Protein AF-A0A1V6HC07-F1 (afdb_monomer)

Solvent-accessible surface area (backbone atoms only — not comparable to full-atom values): 8601 Å² total; per-residue (Å²): 100,85,40,81,77,46,74,46,84,78,49,75,56,96,89,22,42,32,26,38,33,39,33,41,29,53,42,74,89,74,73,56,70,81,39,57,92,62,33,28,63,37,65,73,16,36,36,35,20,72,71,80,69,46,41,31,36,28,35,93,84,62,45,78,38,76,53,79,82,72,92,74,77,50,70,71,52,50,46,61,71,43,63,83,66,46,72,68,58,53,51,48,52,54,51,52,50,52,51,53,51,50,65,66,46,61,71,69,69,94,53,72,45,70,30,75,56,95,88,39,52,38,51,44,52,91,55,74,86,83,73,89,73,62,92,85,51,60,84,68,76,131

Sequence (142 aa):
MIKILSSVSEGIKGGKHHIRAEIAIDSAAELTVEGFQNYHFTMGSIARDVSTGDFYGLGSDGTWKKQNSGFTPTDAQLDAMNSGIDSTKVEQIATNQSNIDGQQNATSSGGNGYALINGIRLYVASSAPTGDIPDGSVGVGW

Mean predicted aligned error: 15.11 Å

Radius of gyration: 36.34 Å; Cα contacts (8 Å, |Δi|>4): 202; chains: 1; bounding box: 72×39×84 Å

pLDDT: mean 81.82, std 14.23, range [50.28, 96.81]

Secondary structure (DSSP, 8-state):
--EEEEEEEEEEETTEEEEEEEEEESSGGG--SS-BTTEEEPTT-EEEETTT--EEEE-TTS-EEEE--S----HHHHHHHHTT--HHHHHHHHHHHHHHHHHHHTTTSSSSEEEEETTEEEEE-SS---S-PPTTPEE---

Structure (mmCIF, N/CA/C/O backbone):
data_AF-A0A1V6HC07-F1
#
_entry.id   AF-A0A1V6HC07-F1
#
loop_
_atom_site.group_PDB
_atom_site.id
_atom_site.type_symbol
_atom_site.label_atom_id
_atom_site.label_alt_id
_atom_site.label_comp_id
_atom_site.label_asym_id
_atom_site.label_entity_id
_atom_site.label_seq_id
_atom_site.pdbx_PDB_ins_code
_atom_site.Cartn_x
_atom_site.Cartn_y
_atom_site.Cartn_z
_atom_site.occupancy
_atom_site.B_iso_or_equiv
_atom_site.auth_seq_id
_atom_site.auth_comp_id
_atom_site.auth_asym_id
_atom_site.auth_atom_id
_atom_site.pdbx_PDB_model_num
ATOM 1 N N . MET A 1 1 ? -11.334 -11.695 13.186 1.00 85.62 1 MET A N 1
ATOM 2 C CA . MET A 1 1 ? -10.843 -11.572 14.561 1.00 85.62 1 MET A CA 1
ATOM 3 C C . MET A 1 1 ? -9.990 -10.319 14.627 1.00 85.62 1 MET A C 1
ATOM 5 O O . MET A 1 1 ? -9.113 -10.158 13.793 1.00 85.62 1 MET A O 1
ATOM 9 N N . ILE A 1 2 ? -10.221 -9.441 15.610 1.00 92.00 2 ILE A N 1
ATOM 10 C CA . ILE A 1 2 ? -9.396 -8.238 15.808 1.00 92.00 2 ILE A CA 1
ATOM 11 C C . ILE A 1 2 ? -8.332 -8.521 16.869 1.00 92.00 2 ILE A C 1
ATOM 13 O O . ILE A 1 2 ? -8.663 -8.875 18.003 1.00 92.00 2 ILE A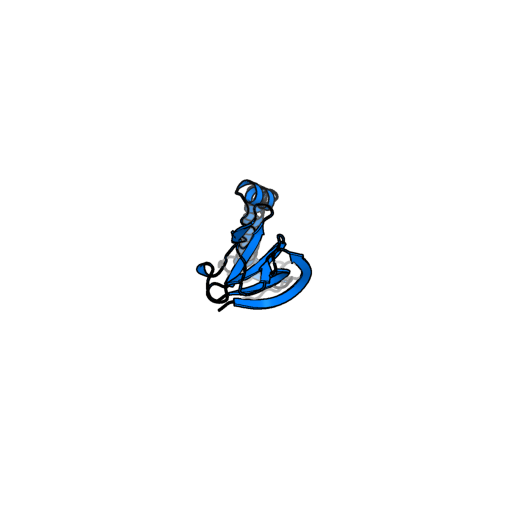 O 1
ATOM 17 N N . LYS A 1 3 ? -7.059 -8.310 16.524 1.00 93.12 3 LYS A N 1
ATOM 18 C CA . LYS A 1 3 ? -5.929 -8.387 17.457 1.00 93.12 3 LYS A CA 1
ATOM 19 C C . LYS A 1 3 ? -5.132 -7.091 17.447 1.00 93.12 3 LYS A C 1
ATOM 21 O O . LYS A 1 3 ? -4.590 -6.700 16.419 1.00 93.12 3 LYS A O 1
ATOM 26 N N . ILE A 1 4 ? -5.005 -6.463 18.612 1.00 94.25 4 ILE A N 1
ATOM 27 C CA . ILE A 1 4 ? -4.093 -5.332 18.809 1.00 94.25 4 ILE A CA 1
ATOM 28 C C . ILE A 1 4 ? -2.672 -5.894 18.908 1.00 94.25 4 ILE A C 1
ATOM 30 O O . ILE A 1 4 ? -2.395 -6.744 19.756 1.00 94.25 4 ILE A O 1
ATOM 34 N N . LEU A 1 5 ? -1.793 -5.457 18.009 1.00 95.12 5 LEU A N 1
ATOM 35 C CA . LEU A 1 5 ? -0.390 -5.871 17.951 1.00 95.12 5 LEU A CA 1
ATOM 36 C C . LEU A 1 5 ? 0.479 -4.946 18.800 1.00 95.12 5 LEU A C 1
ATOM 38 O O . LEU A 1 5 ? 1.319 -5.407 19.570 1.00 95.12 5 LEU A O 1
ATOM 42 N N . SER A 1 6 ? 0.240 -3.643 18.677 1.00 96.44 6 SER A N 1
ATOM 43 C CA . SER A 1 6 ? 0.895 -2.598 19.453 1.00 96.44 6 SER A CA 1
ATOM 44 C C . SER A 1 6 ? -0.071 -1.425 19.642 1.00 96.44 6 SER A C 1
ATOM 46 O O . SER A 1 6 ? -1.000 -1.232 18.852 1.00 96.44 6 SER A O 1
ATOM 48 N N . SER A 1 7 ? 0.094 -0.664 20.724 1.00 95.81 7 SER A N 1
ATOM 49 C CA . SER A 1 7 ? -0.752 0.503 20.977 1.00 95.81 7 SER A CA 1
ATOM 50 C C . SER A 1 7 ? -0.104 1.519 21.904 1.00 95.81 7 SER A C 1
ATOM 52 O O . SER A 1 7 ? 0.628 1.147 22.822 1.00 95.81 7 SER A O 1
ATOM 54 N N . VAL A 1 8 ? -0.478 2.784 21.731 1.00 96.81 8 VAL A N 1
ATOM 55 C CA . VAL A 1 8 ? -0.208 3.876 22.669 1.00 96.81 8 VAL A CA 1
ATOM 56 C C . VAL A 1 8 ? -1.532 4.354 23.260 1.00 96.81 8 VAL A C 1
ATOM 58 O O . VAL A 1 8 ? -2.491 4.594 22.527 1.00 96.81 8 VAL A O 1
ATOM 61 N N . SER A 1 9 ? -1.587 4.485 24.587 1.00 95.38 9 SER A N 1
ATOM 62 C CA . SER A 1 9 ? -2.755 5.021 25.293 1.00 95.38 9 SER A CA 1
ATOM 63 C C . SER A 1 9 ? -2.813 6.542 25.169 1.00 95.38 9 SER A C 1
ATOM 65 O O . SER A 1 9 ? -1.841 7.227 25.480 1.00 95.38 9 SER A O 1
ATOM 67 N N . GLU A 1 10 ? -3.968 7.065 24.765 1.00 95.00 10 GLU A N 1
ATOM 68 C CA . GLU A 1 10 ? -4.258 8.503 24.671 1.00 95.00 10 GLU A CA 1
ATOM 69 C C . GLU A 1 10 ? -5.278 8.959 25.738 1.00 95.00 10 GLU A C 1
ATOM 71 O O . GLU A 1 10 ? -5.705 10.115 25.759 1.00 95.00 10 GLU A O 1
ATOM 76 N N . GLY A 1 11 ? -5.665 8.055 26.648 1.00 95.75 11 GLY A N 1
ATOM 77 C CA . GLY A 1 11 ? -6.547 8.322 27.786 1.00 95.75 11 GLY A CA 1
ATOM 78 C C . GLY A 1 11 ? -7.847 7.516 27.767 1.00 95.75 11 GLY A C 1
ATOM 79 O O . GLY A 1 11 ? -8.035 6.605 26.962 1.00 95.75 11 GLY A O 1
ATOM 80 N N . ILE A 1 12 ? -8.755 7.852 28.686 1.00 95.38 12 ILE A N 1
ATOM 81 C CA . ILE A 1 12 ? -10.079 7.229 28.807 1.00 95.38 12 ILE A CA 1
ATOM 82 C C . ILE A 1 12 ? -11.140 8.303 28.578 1.00 95.38 12 ILE A C 1
ATOM 84 O O . ILE A 1 12 ? -11.122 9.342 29.240 1.00 95.38 12 ILE A O 1
ATOM 88 N N . LYS A 1 13 ? -12.067 8.063 27.647 1.00 91.06 13 LYS A N 1
ATOM 89 C CA . LYS A 1 13 ? -13.205 8.953 27.364 1.00 91.06 13 LYS A CA 1
ATOM 90 C C . LYS A 1 13 ? -14.451 8.102 27.146 1.00 91.06 13 LYS A C 1
ATOM 92 O O . LYS A 1 13 ? -14.377 7.038 26.542 1.00 91.06 13 LYS A O 1
ATOM 97 N N . GLY A 1 14 ? -15.587 8.532 27.696 1.00 89.88 14 GLY A N 1
ATOM 98 C CA . GLY A 1 14 ? -16.848 7.787 27.571 1.00 89.88 14 GLY A CA 1
ATOM 99 C C . GLY A 1 14 ? -16.772 6.331 28.058 1.00 89.88 14 GLY A C 1
ATOM 100 O O . GLY A 1 14 ? -17.462 5.475 27.519 1.00 89.88 14 GLY A O 1
ATOM 101 N N . GLY A 1 15 ? -15.891 6.031 29.022 1.00 91.25 15 GLY A N 1
ATOM 102 C CA . GLY A 1 15 ? -15.679 4.673 29.539 1.00 91.25 15 GLY A CA 1
ATOM 103 C C . GLY A 1 15 ? -14.846 3.743 28.646 1.00 91.25 15 GLY A C 1
ATOM 104 O O . GLY A 1 15 ? -14.629 2.598 29.030 1.00 91.25 15 GLY A O 1
ATOM 105 N N . LYS A 1 16 ? -14.345 4.213 27.494 1.00 93.69 16 LYS A N 1
ATOM 106 C CA . LYS A 1 16 ? -13.458 3.450 26.603 1.00 93.69 16 LYS A CA 1
ATOM 107 C C . LYS A 1 16 ? -12.015 3.945 26.690 1.00 93.69 16 LYS A C 1
ATOM 109 O O . LYS A 1 16 ? -11.764 5.136 26.880 1.00 93.69 16 LYS A O 1
ATOM 114 N N . HIS A 1 17 ? -11.064 3.035 26.499 1.00 94.81 17 HIS A N 1
ATOM 115 C CA . HIS A 1 17 ? -9.654 3.354 26.298 1.00 94.81 17 HIS A CA 1
ATOM 116 C C . HIS A 1 17 ? -9.448 3.860 24.873 1.00 94.81 17 HIS A C 1
ATOM 118 O O . HIS A 1 17 ? -9.675 3.131 23.911 1.00 94.81 17 HIS A O 1
ATOM 124 N N . HIS A 1 18 ? -9.009 5.103 24.736 1.00 95.12 18 HIS A N 1
ATOM 125 C CA . HIS A 1 18 ? -8.656 5.679 23.448 1.00 95.12 18 HIS A CA 1
ATOM 126 C C . HIS A 1 18 ? -7.200 5.335 23.158 1.00 95.12 18 HIS A C 1
ATOM 128 O O . HIS A 1 18 ? -6.316 5.682 23.943 1.00 95.12 18 HIS A O 1
ATOM 134 N N . ILE A 1 19 ? -6.961 4.621 22.061 1.00 95.44 19 ILE A N 1
ATOM 135 C CA . ILE A 1 19 ? -5.632 4.135 21.702 1.00 95.44 19 ILE A CA 1
ATOM 136 C C . ILE A 1 19 ? -5.319 4.419 20.238 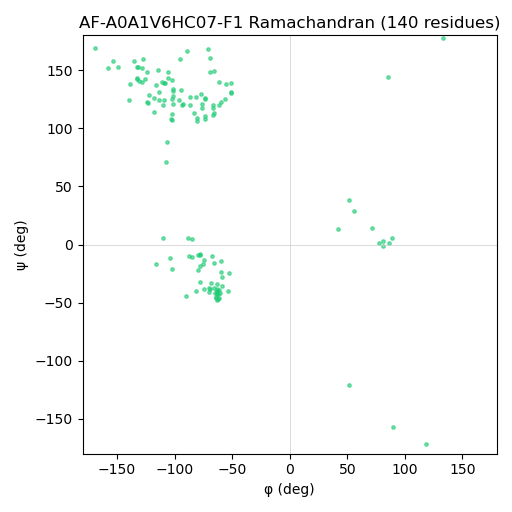1.00 95.44 19 ILE A C 1
ATOM 138 O O . ILE A 1 19 ? -6.175 4.253 19.369 1.00 95.44 19 ILE A O 1
ATOM 142 N N . ARG A 1 20 ? -4.059 4.757 19.965 1.00 95.88 20 ARG A N 1
ATOM 143 C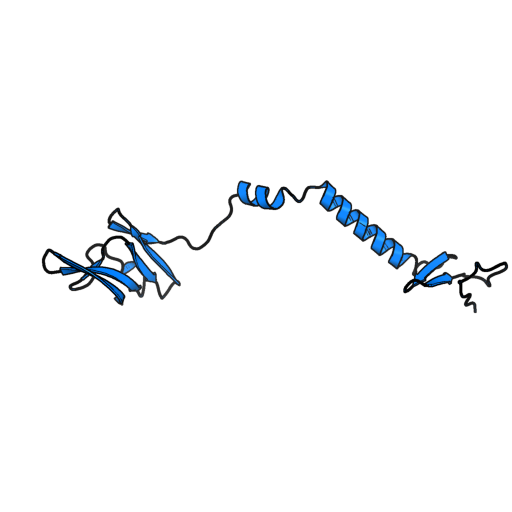 CA . ARG A 1 20 ? -3.495 4.661 18.618 1.00 95.88 20 ARG A CA 1
ATOM 144 C C . ARG A 1 20 ? -2.837 3.304 18.480 1.00 95.88 20 ARG A C 1
ATOM 146 O O . ARG A 1 20 ? -1.964 2.985 19.287 1.00 95.88 20 ARG A O 1
ATOM 153 N N . ALA A 1 21 ? -3.275 2.504 17.517 1.00 95.50 21 ALA A N 1
ATOM 154 C CA . ALA A 1 21 ? -2.932 1.088 17.477 1.00 95.50 21 ALA A CA 1
ATOM 155 C C . ALA A 1 21 ? -2.468 0.605 16.105 1.00 95.50 21 ALA A C 1
ATOM 157 O O . ALA A 1 21 ? -2.894 1.118 15.071 1.00 95.50 21 ALA A O 1
ATOM 158 N N . GLU A 1 22 ? -1.648 -0.442 16.133 1.00 96.50 22 GLU A N 1
ATOM 159 C CA . GLU A 1 22 ? -1.411 -1.340 15.010 1.00 96.50 22 GLU A CA 1
ATOM 160 C C . GLU A 1 22 ? -2.215 -2.621 15.239 1.00 96.50 22 GLU A C 1
ATOM 162 O O . GLU A 1 22 ? -2.151 -3.231 16.312 1.00 96.50 22 GLU A O 1
ATOM 167 N N . ILE A 1 23 ? -3.005 -3.022 14.247 1.00 95.81 23 ILE A N 1
ATOM 168 C CA . ILE A 1 23 ? -4.048 -4.037 14.412 1.00 95.81 23 ILE A CA 1
ATOM 169 C C . ILE A 1 23 ? -3.931 -5.089 13.304 1.00 95.81 23 ILE A C 1
ATOM 171 O O . ILE A 1 23 ? -3.685 -4.755 12.148 1.00 95.81 23 ILE A O 1
ATOM 175 N N . ALA A 1 24 ? -4.142 -6.360 13.636 1.00 95.88 24 ALA A N 1
ATOM 176 C CA . ALA A 1 24 ? -4.419 -7.416 12.665 1.00 95.88 24 ALA A CA 1
ATOM 177 C C . ALA A 1 24 ? -5.923 -7.726 12.651 1.00 95.88 24 ALA A C 1
ATOM 179 O O . ALA A 1 24 ? -6.529 -7.862 13.718 1.00 95.88 24 ALA A O 1
ATOM 180 N N . ILE A 1 25 ? -6.499 -7.835 11.454 1.00 95.62 25 ILE A N 1
ATOM 181 C CA . ILE A 1 25 ? -7.911 -8.170 11.210 1.00 95.62 25 ILE A CA 1
ATOM 182 C C . ILE A 1 25 ? -8.002 -9.330 10.218 1.00 95.62 25 ILE A C 1
ATOM 184 O O . ILE A 1 25 ? -7.126 -9.456 9.362 1.00 95.62 25 ILE A O 1
ATOM 188 N N . ASP A 1 26 ? -9.064 -10.135 10.291 1.00 95.31 26 ASP A N 1
ATOM 189 C CA . ASP A 1 26 ? -9.285 -11.229 9.330 1.00 95.31 26 ASP A CA 1
ATOM 190 C C . ASP A 1 26 ? -9.823 -10.711 7.996 1.00 95.31 26 ASP A C 1
ATOM 192 O O . ASP A 1 26 ? -9.536 -11.297 6.959 1.00 95.31 26 ASP A O 1
ATOM 196 N N . SER A 1 27 ? -10.605 -9.628 8.015 1.00 94.19 27 SER A N 1
ATOM 197 C CA . SER A 1 27 ? -11.001 -8.918 6.799 1.00 94.19 27 SER A CA 1
ATOM 198 C C . SER A 1 27 ? -11.309 -7.448 7.073 1.00 94.19 27 SER A C 1
ATOM 200 O O . SER A 1 27 ? -11.699 -7.083 8.186 1.00 94.19 27 SER A O 1
ATOM 202 N N . ALA A 1 28 ? -11.244 -6.613 6.038 1.00 93.50 28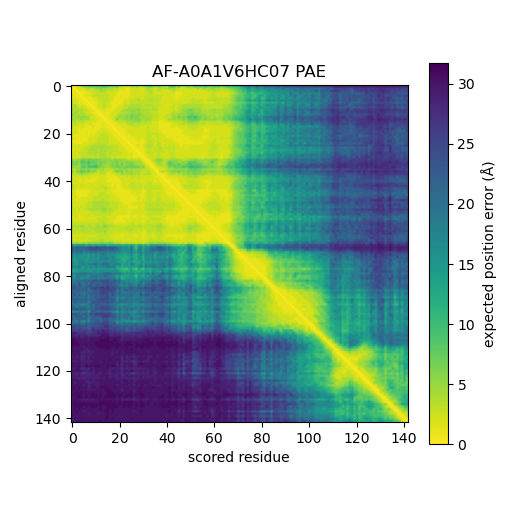 ALA A N 1
ATOM 203 C CA . ALA A 1 28 ? -11.636 -5.203 6.092 1.00 93.50 28 ALA A CA 1
ATOM 204 C C . ALA A 1 28 ? -13.053 -4.939 6.645 1.00 93.50 28 ALA A C 1
ATOM 206 O O . ALA A 1 28 ? -13.300 -3.857 7.174 1.00 93.50 28 ALA A O 1
ATOM 207 N N . ALA A 1 29 ? -13.975 -5.908 6.571 1.00 92.31 29 ALA A N 1
ATOM 208 C CA . ALA A 1 29 ? -15.328 -5.774 7.121 1.00 92.31 29 ALA A CA 1
ATOM 209 C C . ALA A 1 29 ? -15.352 -5.650 8.659 1.00 92.31 29 ALA A C 1
ATOM 211 O O . ALA A 1 29 ? -16.360 -5.245 9.232 1.00 92.31 29 ALA A O 1
ATOM 212 N N . GLU A 1 30 ? -14.250 -5.987 9.332 1.00 91.94 30 GLU A N 1
ATOM 213 C CA . GLU A 1 30 ? -14.109 -5.878 10.787 1.00 91.94 30 GLU A CA 1
ATOM 214 C C . GLU A 1 30 ? -13.671 -4.481 11.244 1.00 91.94 30 GLU A C 1
ATOM 216 O O . GLU A 1 30 ? -13.702 -4.178 12.438 1.00 91.94 30 GLU A O 1
ATOM 221 N N . LEU A 1 31 ? -13.258 -3.615 10.314 1.00 92.75 31 LEU A N 1
ATOM 222 C CA . LEU A 1 31 ? -12.858 -2.252 10.632 1.00 92.75 31 LEU A CA 1
ATOM 223 C C . LEU A 1 31 ? -14.080 -1.400 10.946 1.00 92.75 31 LEU A C 1
ATOM 225 O O . LEU A 1 31 ? -14.844 -1.012 10.064 1.00 92.75 31 LEU A O 1
ATOM 229 N N . THR A 1 32 ? -14.232 -1.065 12.224 1.00 85.00 32 THR A N 1
ATOM 230 C CA . THR A 1 32 ? -15.270 -0.150 12.696 1.00 85.00 32 THR A CA 1
ATOM 231 C C . THR A 1 32 ? -14.646 1.127 13.246 1.00 85.00 32 THR A C 1
ATOM 233 O O . THR A 1 32 ? -13.529 1.132 13.774 1.00 85.00 32 THR A O 1
ATOM 236 N N . VAL A 1 33 ? -15.384 2.226 13.122 1.00 76.50 33 VAL A N 1
ATOM 237 C CA . VAL A 1 33 ? -15.022 3.533 13.694 1.00 76.50 33 VAL A CA 1
ATOM 238 C C . VAL A 1 33 ? -15.354 3.622 15.187 1.00 76.50 33 VAL A C 1
ATOM 240 O O . VAL A 1 33 ? -14.740 4.383 15.926 1.00 76.50 33 VAL A O 1
ATOM 243 N N . GLU A 1 34 ? -16.276 2.781 15.659 1.00 78.44 34 GLU A N 1
ATOM 244 C CA . GLU A 1 34 ? -16.692 2.697 17.066 1.00 78.44 34 GLU A CA 1
ATOM 245 C C . GLU A 1 34 ? -15.651 2.010 17.966 1.00 78.44 34 GLU A C 1
ATOM 247 O O . GLU A 1 34 ? -15.718 2.098 19.203 1.00 78.44 34 GLU A O 1
ATOM 252 N N . GLY A 1 35 ? -14.672 1.350 17.345 1.00 80.62 35 GLY A N 1
ATOM 253 C CA . GLY A 1 35 ? -13.620 0.593 18.003 1.00 80.62 35 GLY A CA 1
ATOM 254 C C . GLY A 1 35 ? -13.992 -0.870 18.237 1.00 80.62 35 GLY A C 1
ATOM 255 O O . GLY A 1 35 ? -14.827 -1.450 17.542 1.00 80.62 35 GLY A O 1
ATOM 256 N N . PHE A 1 36 ? -13.333 -1.490 19.210 1.00 87.31 36 PHE A N 1
ATOM 257 C CA . PHE A 1 36 ? -13.490 -2.906 19.528 1.00 87.31 36 PHE A CA 1
ATOM 258 C C . PHE A 1 36 ? -13.495 -3.110 21.043 1.00 87.31 36 PHE A C 1
ATOM 260 O O . PHE A 1 36 ? -12.549 -2.729 21.733 1.00 87.31 36 PHE A O 1
ATOM 267 N N . GLN A 1 37 ? -14.553 -3.740 21.562 1.00 88.44 37 GLN A N 1
ATOM 268 C CA . GLN A 1 37 ? -14.760 -3.946 23.001 1.00 88.44 37 GLN A CA 1
ATOM 269 C C . GLN A 1 37 ? -14.630 -2.626 23.796 1.00 88.44 37 GLN A C 1
ATOM 271 O O . GLN A 1 37 ? -15.350 -1.663 23.529 1.00 88.44 37 GLN A O 1
ATOM 276 N N . ASN A 1 38 ? -13.696 -2.574 24.752 1.00 91.19 38 ASN A N 1
ATOM 277 C CA . ASN A 1 38 ? -13.421 -1.417 25.605 1.00 91.19 38 ASN A CA 1
ATOM 27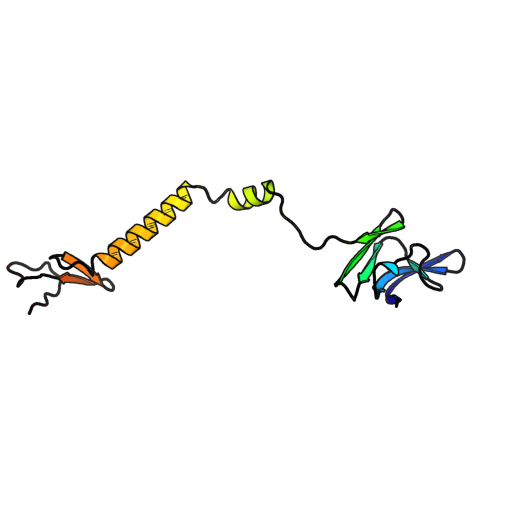8 C C . ASN A 1 38 ? -12.455 -0.408 24.964 1.00 91.19 38 ASN A C 1
ATOM 280 O O . ASN A 1 38 ? -12.060 0.552 25.626 1.00 91.19 38 ASN A O 1
ATOM 284 N N . TYR A 1 39 ? -12.055 -0.616 23.708 1.00 93.62 39 TYR A N 1
ATOM 285 C CA . TYR A 1 39 ? -11.102 0.234 23.003 1.00 93.62 39 TYR A CA 1
ATOM 286 C C . TYR A 1 39 ? -11.787 1.052 21.919 1.00 93.62 39 TYR A C 1
ATOM 288 O O . TYR A 1 39 ? -12.619 0.549 21.166 1.00 93.62 39 TYR A O 1
ATOM 296 N N . HIS A 1 40 ? -11.382 2.310 21.815 1.00 94.25 40 HIS A N 1
ATOM 297 C CA . HIS A 1 40 ? -11.684 3.189 20.700 1.00 94.25 40 HIS A CA 1
ATOM 298 C C . HIS A 1 40 ? -10.379 3.497 19.964 1.00 94.25 40 HIS A C 1
ATOM 300 O O . HIS A 1 40 ? -9.410 3.947 20.582 1.00 94.25 40 HIS A O 1
ATOM 306 N N . PHE A 1 41 ? -10.341 3.230 18.660 1.00 94.75 41 PHE A N 1
ATOM 307 C CA . PHE A 1 41 ? -9.164 3.505 17.841 1.00 94.75 41 PHE A CA 1
ATOM 308 C C . PHE A 1 41 ? -9.148 4.977 17.454 1.00 94.75 41 PHE A C 1
ATOM 310 O O . PHE A 1 41 ? -10.130 5.497 16.931 1.00 94.75 41 PHE A O 1
ATOM 317 N N . THR A 1 42 ? -8.038 5.657 17.714 1.00 94.44 42 THR A N 1
ATOM 318 C CA . THR A 1 42 ? -7.873 7.064 17.357 1.00 94.44 42 THR A CA 1
ATOM 319 C C . THR A 1 42 ? -7.168 7.217 16.015 1.00 94.44 42 THR A C 1
ATOM 321 O O . THR A 1 42 ? -6.521 6.296 15.502 1.00 94.44 42 THR A O 1
ATOM 324 N N . MET A 1 43 ? -7.341 8.395 15.414 1.00 94.50 43 MET A N 1
ATOM 325 C CA . MET A 1 43 ? -6.779 8.760 14.113 1.00 94.50 43 MET A CA 1
ATOM 326 C C . MET A 1 43 ? -5.271 8.481 14.058 1.00 94.50 43 MET A C 1
ATOM 328 O O . MET A 1 43 ? -4.540 8.738 15.015 1.00 94.50 43 MET A O 1
ATOM 332 N N . GLY A 1 44 ? -4.807 7.956 12.924 1.00 92.88 44 GLY A N 1
ATOM 333 C CA . GLY A 1 44 ? -3.431 7.483 12.755 1.00 92.88 44 GLY A CA 1
ATOM 334 C C . GLY A 1 44 ? -3.199 6.034 13.194 1.00 92.88 44 GLY A C 1
ATOM 335 O O . GLY A 1 44 ? -2.070 5.559 13.100 1.00 92.88 44 GLY A O 1
ATOM 336 N N . SER A 1 45 ? -4.234 5.320 13.648 1.00 95.69 45 SER A N 1
ATOM 337 C CA . SER A 1 45 ? -4.176 3.860 13.792 1.00 95.69 45 SER A CA 1
ATOM 338 C C . SER A 1 45 ? -4.053 3.178 12.428 1.00 95.69 45 SER A C 1
ATOM 340 O O . SER A 1 45 ? -4.577 3.676 11.427 1.00 95.69 45 SER A O 1
ATOM 342 N N . ILE A 1 46 ? -3.393 2.022 12.397 1.00 96.00 46 ILE A N 1
ATOM 343 C CA . ILE A 1 46 ? -3.215 1.206 11.195 1.00 96.00 46 ILE A CA 1
ATOM 344 C C . ILE A 1 46 ? -3.730 -0.214 11.418 1.00 96.00 46 ILE A C 1
ATOM 346 O O . ILE A 1 46 ? -3.653 -0.759 12.519 1.00 96.00 46 ILE A O 1
ATOM 350 N N . ALA A 1 47 ? -4.232 -0.829 10.356 1.00 96.31 47 ALA A N 1
ATOM 351 C CA . ALA A 1 47 ? -4.677 -2.209 10.365 1.00 96.31 47 ALA A CA 1
ATOM 352 C C . ALA A 1 47 ? -4.125 -2.972 9.163 1.00 96.31 47 ALA A C 1
ATOM 354 O O . ALA A 1 47 ? -4.044 -2.435 8.059 1.00 96.31 47 ALA A O 1
ATOM 355 N N . ARG A 1 48 ? -3.766 -4.234 9.384 1.00 95.50 48 ARG A N 1
ATOM 356 C CA . ARG A 1 48 ? -3.381 -5.187 8.348 1.00 95.50 48 ARG A CA 1
ATOM 357 C C . ARG A 1 48 ? -4.462 -6.249 8.220 1.00 95.50 48 ARG A C 1
ATOM 359 O O . ARG A 1 48 ? -4.719 -6.977 9.179 1.00 95.50 48 ARG A O 1
ATOM 366 N N . ASP A 1 49 ? -5.041 -6.349 7.032 1.00 95.19 49 ASP A N 1
ATOM 367 C CA . ASP A 1 49 ? -5.900 -7.461 6.643 1.00 95.19 49 ASP A CA 1
ATOM 368 C C . ASP A 1 49 ? -5.019 -8.687 6.391 1.00 95.19 49 ASP A C 1
ATOM 370 O O . ASP A 1 49 ? -4.199 -8.705 5.470 1.00 95.19 49 ASP A O 1
ATOM 374 N N . VAL A 1 50 ? -5.114 -9.695 7.261 1.00 93.50 50 VAL A N 1
ATOM 375 C CA . VAL A 1 50 ? -4.261 -10.887 7.157 1.00 93.50 50 VAL A CA 1
ATOM 376 C C . VAL A 1 50 ? -4.694 -11.817 6.027 1.00 93.50 50 VAL A C 1
ATOM 378 O O . VAL A 1 50 ? -3.892 -12.654 5.617 1.00 93.50 50 VAL A O 1
ATOM 381 N N . SER A 1 51 ? -5.922 -11.671 5.516 1.00 93.12 51 SER A N 1
ATOM 382 C CA . SER A 1 51 ? -6.438 -12.490 4.419 1.00 93.12 51 SER A CA 1
ATOM 383 C C . SER A 1 51 ? -5.966 -11.992 3.054 1.00 93.12 51 SER A C 1
ATOM 385 O O . SER A 1 51 ? -5.591 -12.801 2.206 1.00 93.12 51 SER A O 1
ATOM 387 N N . THR A 1 52 ? -5.927 -10.672 2.849 1.00 93.00 52 THR A N 1
ATOM 388 C CA . THR A 1 52 ? -5.530 -10.060 1.568 1.00 93.00 52 THR A CA 1
ATOM 389 C C . THR A 1 52 ? -4.109 -9.504 1.574 1.00 93.00 52 THR A C 1
ATOM 391 O O . THR A 1 52 ? -3.510 -9.331 0.515 1.00 93.00 52 THR A O 1
ATOM 394 N N . GLY A 1 53 ? -3.551 -9.219 2.753 1.00 91.00 53 GLY A N 1
ATOM 395 C CA . GLY A 1 53 ? -2.296 -8.485 2.907 1.00 91.00 53 GLY A CA 1
ATOM 396 C C . GLY A 1 53 ? -2.446 -6.964 2.793 1.00 91.00 53 GLY A C 1
ATOM 397 O O . GLY A 1 53 ? -1.437 -6.262 2.871 1.00 91.00 53 GLY A O 1
ATOM 398 N N . ASP A 1 54 ? -3.669 -6.451 2.633 1.00 93.06 54 ASP A N 1
ATOM 399 C CA . ASP A 1 54 ? -3.932 -5.020 2.510 1.00 93.06 54 ASP A CA 1
ATOM 400 C C . ASP A 1 54 ? -3.678 -4.267 3.823 1.00 93.06 54 ASP A C 1
ATOM 402 O O . ASP A 1 54 ? -3.921 -4.770 4.924 1.00 93.06 54 ASP A O 1
ATOM 406 N N . PHE A 1 55 ? -3.245 -3.011 3.700 1.00 94.19 55 PHE A N 1
ATOM 407 C CA . PHE A 1 55 ? -3.108 -2.090 4.824 1.00 94.19 55 PHE A CA 1
ATOM 408 C C . PHE A 1 55 ? -4.217 -1.046 4.806 1.00 94.19 55 PHE A C 1
ATOM 410 O O . PHE A 1 55 ? -4.605 -0.544 3.753 1.00 94.19 55 PHE A O 1
ATOM 417 N N . TYR A 1 56 ? -4.688 -0.671 5.988 1.00 95.62 56 TYR A N 1
ATOM 418 C CA . TYR A 1 56 ? -5.698 0.355 6.197 1.00 95.62 56 TYR A CA 1
ATOM 419 C C . TYR A 1 56 ? -5.194 1.360 7.225 1.00 95.62 56 TYR A C 1
ATOM 421 O O . TYR A 1 56 ? -4.590 0.981 8.224 1.00 95.62 56 TYR A O 1
ATOM 429 N N . GLY A 1 57 ? -5.456 2.641 6.988 1.00 95.50 57 GLY A N 1
ATOM 430 C CA . GLY A 1 57 ? -5.180 3.718 7.937 1.00 95.50 57 GLY A CA 1
ATOM 431 C C . GLY A 1 57 ? -6.477 4.387 8.374 1.00 95.50 57 GLY A C 1
ATOM 432 O O . GLY A 1 57 ? -7.344 4.641 7.534 1.00 95.50 57 GLY A O 1
ATOM 433 N N . LEU A 1 58 ? -6.612 4.675 9.668 1.00 95.69 58 LEU A N 1
ATOM 434 C CA . LEU A 1 58 ? -7.721 5.462 10.200 1.00 95.69 58 LEU A CA 1
ATOM 435 C C . LEU A 1 58 ? -7.432 6.951 9.985 1.00 95.69 58 LEU A C 1
ATOM 437 O O . LEU A 1 58 ? -6.566 7.532 10.646 1.00 95.69 58 LEU A O 1
ATOM 441 N N . GLY A 1 59 ? -8.134 7.551 9.024 1.00 92.44 59 GLY A N 1
ATOM 442 C CA . GLY A 1 59 ? -7.932 8.935 8.606 1.00 92.44 59 GLY A CA 1
ATOM 443 C C . GLY A 1 59 ? -8.404 9.967 9.631 1.00 92.44 59 GLY A C 1
ATOM 444 O O . GLY A 1 59 ? -9.130 9.659 10.575 1.00 92.44 59 GLY A O 1
ATOM 445 N N . SER A 1 60 ? -8.033 11.231 9.409 1.00 92.44 60 SER A N 1
ATOM 446 C CA . SER A 1 60 ? -8.495 12.376 10.210 1.00 92.44 60 SER A CA 1
ATOM 447 C C . SER A 1 60 ? -9.989 12.682 10.054 1.00 92.44 60 SER A C 1
ATOM 449 O O . SER A 1 60 ? -10.531 13.503 10.783 1.00 92.44 60 SER A O 1
ATOM 451 N N . ASP A 1 61 ? -10.656 12.045 9.095 1.00 91.94 61 ASP A N 1
ATOM 452 C CA . ASP A 1 61 ? -12.111 12.048 8.934 1.00 91.94 61 ASP A CA 1
ATOM 453 C C . ASP A 1 61 ? -12.789 10.920 9.727 1.00 91.94 61 ASP A C 1
ATOM 455 O O . ASP A 1 61 ? -13.990 10.703 9.595 1.00 91.94 61 ASP A O 1
ATOM 459 N N . GLY A 1 62 ? -12.022 10.177 10.530 1.00 90.88 62 GLY A N 1
ATOM 460 C CA . GLY A 1 62 ? -12.518 9.059 11.317 1.00 90.88 62 GLY A CA 1
ATOM 461 C C . GLY A 1 62 ? -12.876 7.839 10.477 1.00 90.88 62 GLY A C 1
ATOM 462 O O . GLY A 1 62 ? -13.527 6.952 11.004 1.00 90.88 62 GLY A O 1
ATOM 463 N N . THR A 1 63 ? -12.469 7.763 9.204 1.00 93.44 63 THR A N 1
ATOM 464 C CA . THR A 1 63 ? -12.812 6.638 8.322 1.00 93.44 63 THR A CA 1
ATOM 465 C C . THR A 1 63 ? -11.587 5.772 8.035 1.00 93.44 63 THR A C 1
ATOM 467 O O . THR A 1 63 ? -10.489 6.280 7.795 1.00 93.44 63 THR A O 1
ATOM 470 N N . TRP A 1 64 ? -11.763 4.450 8.033 1.00 95.00 64 TRP A N 1
ATOM 471 C CA . TRP A 1 64 ? -10.720 3.520 7.605 1.00 95.00 64 TRP A CA 1
ATOM 472 C C . TRP A 1 64 ? -10.566 3.554 6.085 1.00 95.00 64 TRP A C 1
ATOM 474 O O . TRP A 1 64 ? -11.530 3.345 5.349 1.00 95.00 64 TRP A O 1
ATOM 484 N N . LYS A 1 65 ? -9.346 3.801 5.605 1.00 93.56 65 LYS A N 1
ATOM 485 C CA . LYS A 1 65 ? -9.034 3.867 4.173 1.00 93.56 65 LYS A CA 1
ATOM 486 C C . LYS A 1 65 ? -7.958 2.864 3.822 1.00 93.56 65 LYS A C 1
ATOM 488 O O . LYS A 1 65 ? -6.884 2.875 4.434 1.00 93.56 65 LYS A O 1
ATOM 493 N N . LYS A 1 66 ? -8.231 2.047 2.803 1.00 93.69 66 LYS A N 1
ATOM 494 C CA . LYS A 1 66 ? -7.222 1.183 2.194 1.00 93.69 66 LYS A CA 1
ATOM 495 C C . LYS A 1 66 ? -6.055 2.053 1.731 1.00 93.69 66 LYS A C 1
ATOM 497 O O . LYS A 1 66 ? -6.249 3.040 1.023 1.00 93.69 66 LYS A O 1
ATOM 502 N N . GLN A 1 67 ? -4.858 1.712 2.181 1.00 91.12 67 GLN A N 1
ATOM 503 C CA . GLN A 1 67 ? -3.624 2.312 1.712 1.00 91.12 67 GLN A CA 1
ATOM 504 C C . GLN A 1 67 ? -3.299 1.624 0.393 1.00 91.12 67 GLN A C 1
ATOM 506 O O . GLN A 1 67 ? -3.004 0.429 0.368 1.00 91.12 67 GLN A O 1
ATOM 511 N N . ASN A 1 68 ? -3.441 2.356 -0.712 1.00 78.31 68 ASN A N 1
ATOM 512 C CA . ASN A 1 68 ? -3.123 1.803 -2.019 1.00 78.31 68 ASN A CA 1
ATOM 513 C C . ASN A 1 68 ? -1.653 1.380 -2.027 1.00 78.31 68 ASN A C 1
ATOM 515 O O . ASN A 1 68 ? -0.748 2.160 -1.730 1.00 78.31 68 ASN A O 1
ATOM 519 N N . SER A 1 69 ? -1.451 0.104 -2.328 1.00 66.06 69 SER A N 1
ATOM 520 C CA . SER A 1 69 ? -0.154 -0.528 -2.459 1.00 66.06 69 SER A CA 1
ATOM 521 C C . SER A 1 69 ? 0.581 0.046 -3.667 1.00 66.06 69 SER A C 1
ATOM 523 O O . SER A 1 69 ? 0.150 -0.152 -4.799 1.00 66.06 69 SER A O 1
ATOM 525 N N . GLY A 1 70 ? 1.720 0.687 -3.417 1.00 65.50 70 GLY A N 1
ATOM 526 C CA . GLY A 1 70 ? 2.740 0.933 -4.430 1.00 65.50 70 GLY A CA 1
ATOM 527 C C . GLY A 1 70 ? 2.544 2.184 -5.285 1.00 65.50 70 GLY A C 1
ATOM 528 O O . GLY A 1 70 ? 1.445 2.589 -5.656 1.00 65.50 70 GLY A O 1
ATOM 529 N N . PHE A 1 71 ? 3.676 2.795 -5.615 1.00 74.69 71 PHE A N 1
ATOM 530 C CA . PHE A 1 71 ? 3.769 3.838 -6.622 1.00 74.69 71 PHE A CA 1
ATOM 531 C C . PHE A 1 71 ? 3.452 3.242 -8.000 1.00 74.69 71 PHE A C 1
ATOM 533 O O . PHE A 1 71 ? 4.147 2.337 -8.454 1.00 74.69 71 PHE A O 1
ATOM 540 N N . THR A 1 72 ? 2.412 3.753 -8.659 1.00 79.00 72 THR A N 1
ATOM 541 C CA . THR A 1 72 ? 2.199 3.541 -10.096 1.00 79.00 72 THR A CA 1
ATOM 542 C C . THR A 1 72 ? 2.626 4.828 -10.798 1.00 79.00 72 THR A C 1
ATOM 544 O O . THR A 1 72 ? 1.980 5.853 -10.561 1.00 79.00 72 THR A O 1
ATOM 547 N N . PRO A 1 73 ? 3.716 4.830 -11.586 1.00 84.88 73 PRO A N 1
ATOM 548 C CA . PRO A 1 73 ? 4.129 6.025 -12.308 1.00 84.88 73 PRO A CA 1
ATOM 549 C C . PRO A 1 73 ? 3.041 6.453 -13.292 1.00 84.88 73 PRO A C 1
ATOM 551 O O . PRO A 1 73 ? 2.428 5.619 -13.956 1.00 84.88 73 PRO A O 1
ATOM 554 N N . THR A 1 74 ? 2.811 7.759 -13.392 1.00 91.44 74 THR A N 1
ATOM 555 C CA . THR A 1 74 ? 2.030 8.335 -14.490 1.00 91.44 74 THR A CA 1
ATOM 556 C C . THR A 1 74 ? 2.807 8.228 -15.800 1.00 91.44 74 THR A C 1
ATOM 558 O O . THR A 1 74 ? 4.035 8.131 -15.783 1.00 91.44 74 THR A O 1
ATOM 561 N N . ASP A 1 75 ? 2.119 8.335 -16.938 1.00 92.38 75 ASP A N 1
ATOM 562 C CA . ASP A 1 75 ? 2.773 8.374 -18.254 1.00 92.38 75 ASP A CA 1
ATOM 563 C C . ASP A 1 75 ? 3.845 9.475 -18.318 1.00 92.38 75 ASP A C 1
ATOM 565 O O . ASP A 1 75 ? 4.959 9.229 -18.753 1.00 92.38 75 ASP A O 1
ATOM 569 N N . ALA A 1 76 ? 3.580 10.651 -17.739 1.00 90.44 76 ALA A N 1
ATOM 570 C CA . ALA A 1 76 ? 4.561 11.736 -17.661 1.00 90.44 76 ALA A CA 1
ATOM 571 C C . ALA A 1 76 ? 5.808 11.380 -16.822 1.00 90.44 76 ALA A C 1
ATOM 573 O O . ALA A 1 76 ? 6.909 11.848 -17.108 1.00 90.44 76 ALA A O 1
ATOM 574 N N . GLN A 1 77 ? 5.656 10.572 -15.768 1.00 89.94 77 GLN A N 1
ATOM 575 C CA . GLN A 1 77 ? 6.784 10.088 -14.965 1.00 89.94 77 GLN A CA 1
ATOM 576 C C . GLN A 1 77 ? 7.561 8.998 -15.703 1.00 89.94 77 GLN A C 1
ATOM 578 O O . GLN A 1 77 ? 8.789 8.986 -15.643 1.00 89.94 77 GLN A O 1
ATOM 583 N N . LEU A 1 78 ? 6.859 8.123 -16.425 1.00 90.69 78 LEU A N 1
ATOM 584 C CA . LEU A 1 78 ? 7.469 7.130 -17.300 1.00 90.69 78 LEU A CA 1
ATOM 585 C C . LEU A 1 78 ? 8.263 7.808 -18.429 1.00 90.69 78 LEU A C 1
ATOM 587 O O . LEU A 1 78 ? 9.409 7.443 -18.681 1.00 90.69 78 LEU A O 1
ATOM 591 N N . ASP A 1 79 ? 7.707 8.858 -19.028 1.00 88.69 79 ASP A N 1
ATOM 592 C CA . ASP A 1 79 ? 8.364 9.686 -20.037 1.00 88.69 79 ASP A CA 1
ATOM 593 C C . ASP A 1 79 ? 9.586 10.406 -19.465 1.00 88.69 79 ASP A C 1
ATOM 595 O O . ASP A 1 79 ? 10.639 10.419 -20.094 1.00 88.69 79 ASP A O 1
ATOM 599 N N . ALA A 1 80 ? 9.503 10.951 -18.248 1.00 87.12 80 ALA A N 1
ATOM 600 C CA . ALA A 1 80 ? 10.649 11.574 -17.584 1.00 87.12 80 ALA A CA 1
ATOM 601 C C . ALA A 1 80 ? 11.782 10.569 -17.306 1.00 87.12 80 ALA A C 1
ATOM 603 O O . ALA A 1 80 ? 12.955 10.904 -17.477 1.00 87.12 80 ALA A O 1
ATOM 604 N N . MET A 1 81 ? 11.448 9.333 -16.922 1.00 86.25 81 MET A N 1
ATOM 605 C CA . MET A 1 81 ? 12.424 8.249 -16.756 1.00 86.25 81 MET A CA 1
ATOM 606 C C . MET A 1 81 ? 13.064 7.848 -18.092 1.00 86.25 81 MET A C 1
ATOM 608 O O . MET A 1 81 ? 14.264 7.577 -18.143 1.00 86.25 81 MET A O 1
ATOM 612 N N . ASN A 1 82 ? 12.283 7.857 -19.173 1.00 86.00 82 ASN A N 1
ATOM 613 C CA . ASN A 1 82 ? 12.734 7.495 -20.515 1.00 86.00 82 ASN A CA 1
ATOM 614 C C . ASN A 1 82 ? 13.336 8.669 -21.310 1.00 86.00 82 ASN A C 1
ATOM 616 O O . ASN A 1 82 ? 13.952 8.435 -22.342 1.00 86.00 82 ASN A O 1
ATOM 620 N N . SER A 1 83 ? 13.232 9.918 -20.840 1.00 81.38 83 SER A N 1
ATOM 621 C CA . SER A 1 83 ? 13.626 11.136 -2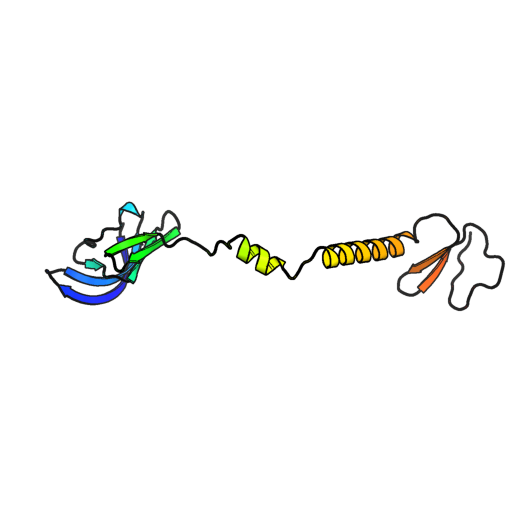1.574 1.00 81.38 83 SER A CA 1
ATOM 622 C C . SER A 1 83 ? 15.107 11.171 -21.972 1.00 81.38 83 SER A C 1
ATOM 624 O O . SER A 1 83 ? 15.479 11.835 -22.937 1.00 81.38 83 SER A O 1
ATOM 626 N N . GLY A 1 84 ? 15.961 10.437 -21.254 1.00 77.00 84 GLY A N 1
ATOM 627 C CA . GLY A 1 84 ? 17.376 10.278 -21.588 1.00 77.00 84 GLY A CA 1
ATOM 628 C C . GLY A 1 84 ? 17.665 9.257 -22.696 1.00 77.00 84 GLY A C 1
ATOM 629 O O . GLY A 1 84 ? 18.813 9.182 -23.142 1.00 77.00 84 GLY A O 1
ATOM 630 N N . ILE A 1 85 ? 16.670 8.479 -23.118 1.00 85.19 85 ILE A N 1
ATOM 631 C CA . ILE A 1 85 ? 16.727 7.480 -24.186 1.00 85.19 85 ILE A CA 1
ATOM 632 C C . ILE A 1 85 ? 15.965 8.067 -25.376 1.00 85.19 85 ILE A C 1
ATOM 634 O O . ILE A 1 85 ? 14.758 7.891 -25.509 1.00 85.19 85 ILE A O 1
ATOM 638 N N . ASP A 1 86 ? 16.662 8.812 -26.230 1.00 82.00 86 ASP A N 1
ATOM 639 C CA . ASP A 1 86 ? 16.086 9.279 -27.490 1.00 82.00 86 ASP A CA 1
ATOM 640 C C . ASP A 1 86 ? 16.328 8.255 -28.616 1.00 82.00 86 ASP A C 1
ATOM 642 O O . ASP A 1 86 ? 17.138 7.326 -28.492 1.00 82.00 86 ASP A O 1
ATOM 646 N N . SER A 1 87 ? 15.619 8.422 -29.736 1.00 80.75 87 SER A N 1
ATOM 647 C CA . SER A 1 87 ? 15.764 7.555 -30.910 1.00 80.75 87 SER A CA 1
ATOM 648 C C . SER A 1 87 ? 17.189 7.556 -31.465 1.00 80.75 87 SER A C 1
ATOM 650 O O . SER A 1 87 ? 17.631 6.538 -31.984 1.00 80.75 87 SER A O 1
ATOM 652 N N . THR A 1 88 ? 17.946 8.641 -31.284 1.00 83.75 88 THR A N 1
ATOM 653 C CA . THR A 1 88 ? 19.329 8.748 -31.771 1.00 83.75 88 THR A CA 1
ATOM 654 C C . THR A 1 88 ? 20.274 7.821 -31.009 1.00 83.75 88 THR A C 1
ATOM 656 O O . THR A 1 88 ? 21.127 7.171 -31.609 1.00 83.75 88 THR A O 1
ATOM 659 N N . LYS A 1 89 ? 20.087 7.672 -29.692 1.00 85.81 89 LYS A N 1
ATOM 660 C CA . LYS A 1 89 ? 20.843 6.718 -28.870 1.00 85.81 89 LYS A CA 1
ATOM 661 C C . LYS A 1 89 ? 20.459 5.278 -29.186 1.00 85.81 89 LYS A C 1
ATOM 663 O O . LYS A 1 89 ? 21.335 4.417 -29.220 1.00 85.81 89 LYS A O 1
ATOM 668 N N . VAL A 1 90 ? 19.177 5.014 -29.449 1.00 87.44 90 VAL A N 1
ATOM 669 C CA . VAL A 1 90 ? 18.703 3.686 -29.877 1.00 87.44 90 VAL A CA 1
ATOM 670 C C . VAL A 1 90 ? 19.300 3.312 -31.238 1.00 87.44 90 VAL A C 1
ATOM 672 O O . VAL A 1 90 ? 19.830 2.213 -31.398 1.00 87.44 90 VAL A O 1
ATOM 675 N N . GLU A 1 91 ? 19.304 4.245 -32.190 1.00 87.69 91 GLU A N 1
ATOM 676 C CA . GLU A 1 91 ? 19.928 4.083 -33.508 1.00 87.69 91 GLU A CA 1
ATOM 677 C C . GLU A 1 91 ? 21.450 3.894 -33.412 1.00 87.69 91 GLU A C 1
ATOM 679 O O . GLU A 1 91 ? 22.020 3.041 -34.099 1.00 87.69 91 GLU A O 1
ATOM 684 N N . GLN A 1 92 ? 22.126 4.627 -32.522 1.00 88.75 92 GLN A N 1
ATOM 685 C CA . GLN A 1 92 ? 23.562 4.472 -32.288 1.00 88.75 92 GLN A CA 1
ATOM 686 C C . GLN A 1 92 ? 23.904 3.097 -31.697 1.00 88.75 92 GLN A C 1
ATOM 688 O O . GLN A 1 92 ? 24.874 2.471 -32.126 1.00 88.75 92 GLN A O 1
ATOM 693 N N . ILE A 1 93 ? 23.108 2.596 -30.746 1.00 88.81 93 ILE A N 1
ATOM 694 C CA . ILE A 1 93 ? 23.267 1.243 -30.190 1.00 88.81 93 ILE A CA 1
ATOM 695 C C . ILE A 1 93 ? 23.081 0.194 -31.292 1.00 88.81 93 ILE A C 1
ATOM 697 O O . ILE A 1 93 ? 23.916 -0.702 -31.423 1.00 88.81 93 ILE A O 1
ATOM 701 N N . ALA A 1 94 ? 22.046 0.336 -32.124 1.00 88.75 94 ALA A N 1
ATOM 702 C CA . ALA A 1 94 ? 21.803 -0.563 -33.251 1.00 88.75 94 ALA A CA 1
ATOM 703 C C . ALA A 1 94 ? 22.969 -0.560 -34.259 1.00 88.75 94 ALA A C 1
ATOM 705 O O . ALA A 1 94 ? 23.413 -1.616 -34.712 1.00 88.75 94 ALA A O 1
ATOM 706 N N . THR A 1 95 ? 23.525 0.618 -34.553 1.00 88.44 95 THR A N 1
ATOM 707 C CA . THR A 1 95 ? 24.694 0.774 -35.433 1.00 88.44 95 THR A CA 1
ATOM 708 C C . THR A 1 95 ? 25.934 0.100 -34.847 1.00 88.44 95 THR A C 1
ATOM 710 O O . THR A 1 95 ? 26.637 -0.637 -35.539 1.00 88.44 95 THR A O 1
ATOM 713 N N . ASN A 1 96 ? 26.200 0.309 -33.557 1.00 87.94 96 ASN A N 1
ATOM 714 C CA . ASN A 1 96 ? 27.334 -0.309 -32.876 1.00 87.94 96 ASN A CA 1
ATOM 715 C C . ASN A 1 96 ? 27.231 -1.841 -32.874 1.00 87.94 96 ASN A C 1
ATOM 717 O O . ASN A 1 96 ? 28.237 -2.508 -33.110 1.00 87.94 96 ASN A O 1
ATOM 721 N N . GLN A 1 97 ? 26.028 -2.394 -32.681 1.00 89.56 97 GLN A N 1
ATOM 722 C CA . GLN A 1 97 ? 25.799 -3.838 -32.761 1.00 89.56 97 GLN A CA 1
ATOM 723 C C . GLN A 1 97 ? 26.091 -4.378 -34.167 1.00 89.56 97 GLN A C 1
ATOM 725 O O . GLN A 1 97 ? 26.866 -5.319 -34.309 1.00 89.56 97 GLN A O 1
ATOM 730 N N . SER A 1 98 ? 25.570 -3.728 -35.214 1.00 82.25 98 SER A N 1
ATOM 731 C CA . SER A 1 98 ? 25.836 -4.129 -36.603 1.00 82.25 98 SER A CA 1
ATOM 732 C C . SER A 1 98 ? 27.328 -4.109 -36.953 1.00 82.25 98 SER A C 1
ATOM 734 O O . SER A 1 98 ? 27.786 -4.942 -37.734 1.00 82.25 98 SER A O 1
ATOM 736 N N . ASN A 1 99 ? 28.093 -3.163 -36.402 1.00 81.19 99 ASN A N 1
ATOM 737 C CA . ASN A 1 99 ? 29.536 -3.079 -36.625 1.00 81.19 99 ASN A CA 1
ATOM 738 C C . ASN A 1 99 ? 30.288 -4.228 -35.943 1.00 81.19 99 ASN A C 1
ATOM 740 O O . ASN A 1 99 ? 31.201 -4.799 -36.540 1.00 81.19 99 ASN A O 1
ATOM 744 N N . ILE A 1 100 ? 29.892 -4.588 -34.719 1.00 81.12 100 ILE A N 1
ATOM 745 C CA . ILE A 1 100 ? 30.445 -5.740 -33.994 1.00 81.12 100 ILE A CA 1
ATOM 746 C C . ILE A 1 100 ? 30.142 -7.033 -34.760 1.00 81.12 100 ILE A C 1
ATOM 748 O O . ILE A 1 100 ? 31.054 -7.819 -35.021 1.00 81.12 100 ILE A O 1
ATOM 752 N N . ASP A 1 101 ? 28.896 -7.209 -35.196 1.00 79.31 101 ASP A N 1
ATOM 753 C CA . ASP A 1 101 ? 28.466 -8.390 -35.945 1.00 79.31 101 ASP A CA 1
ATOM 754 C C . ASP A 1 101 ? 29.200 -8.485 -37.293 1.00 79.31 101 ASP A C 1
ATOM 756 O O . ASP A 1 101 ? 29.679 -9.551 -37.674 1.00 79.31 101 ASP A O 1
ATOM 760 N N . GLY A 1 102 ? 29.372 -7.363 -38.001 1.00 67.69 102 GLY A N 1
ATOM 761 C CA . GLY A 1 102 ? 30.124 -7.302 -39.257 1.00 67.69 102 GLY A CA 1
ATOM 762 C C . GLY A 1 102 ? 31.605 -7.661 -39.097 1.00 67.69 102 GLY A C 1
ATOM 763 O O . GLY A 1 102 ? 32.156 -8.393 -39.921 1.00 67.69 102 GLY A O 1
ATOM 764 N N . GLN A 1 103 ? 32.247 -7.217 -38.013 1.00 64.81 103 GLN A N 1
ATOM 765 C CA . GLN A 1 103 ? 33.628 -7.593 -37.689 1.00 64.81 103 GLN A CA 1
ATOM 766 C C . GLN A 1 103 ? 33.761 -9.075 -37.308 1.00 64.81 103 GLN A C 1
ATOM 768 O O . GLN A 1 103 ? 34.770 -9.694 -37.640 1.00 64.81 103 GLN A O 1
ATOM 773 N N . GLN A 1 104 ? 32.742 -9.661 -36.672 1.00 59.66 104 GLN A N 1
ATOM 774 C CA . GLN A 1 104 ? 32.688 -11.093 -36.353 1.00 59.66 104 GLN A CA 1
ATOM 775 C C . GLN A 1 104 ? 32.314 -11.983 -37.547 1.00 59.66 104 GLN A C 1
ATOM 777 O O . GLN A 1 104 ? 32.563 -13.186 -37.507 1.00 59.66 104 GLN A O 1
ATOM 782 N N . ASN A 1 105 ? 31.716 -11.434 -38.609 1.00 53.81 105 ASN A N 1
ATOM 783 C CA . ASN A 1 105 ? 31.256 -12.215 -39.763 1.00 53.81 105 ASN A CA 1
ATOM 784 C C . ASN A 1 105 ? 32.168 -12.097 -40.999 1.00 53.81 105 ASN A C 1
ATOM 786 O O . ASN A 1 105 ? 32.083 -12.919 -41.913 1.00 53.81 105 ASN A O 1
ATOM 790 N N . ALA A 1 106 ? 33.114 -11.149 -41.005 1.00 51.03 106 ALA A N 1
ATOM 791 C CA . ALA A 1 106 ? 34.233 -11.129 -41.957 1.00 51.03 106 ALA A CA 1
ATOM 792 C C . ALA A 1 106 ? 35.123 -12.392 -41.863 1.00 51.03 106 ALA A C 1
ATOM 794 O O . ALA A 1 106 ? 35.890 -12.686 -42.775 1.00 51.03 106 ALA A O 1
ATOM 795 N N . THR A 1 107 ? 34.981 -13.173 -40.791 1.00 50.72 107 THR A N 1
ATOM 796 C CA . THR A 1 107 ? 35.598 -14.491 -40.584 1.00 50.72 107 THR A CA 1
ATOM 797 C C . THR A 1 107 ? 34.925 -15.651 -41.332 1.00 50.72 107 THR A C 1
ATOM 799 O O . THR A 1 107 ? 35.497 -16.738 -41.358 1.00 50.72 107 THR A O 1
ATOM 802 N N . SER A 1 108 ? 33.751 -15.468 -41.953 1.00 51.88 108 SER A N 1
ATOM 803 C CA . SER A 1 108 ? 32.913 -16.604 -42.398 1.00 51.88 108 SER A CA 1
ATOM 804 C C . SER A 1 108 ? 32.704 -16.723 -43.912 1.00 51.88 108 SER A C 1
ATOM 806 O O . SER A 1 108 ? 32.253 -17.764 -44.383 1.00 51.88 108 SER A O 1
ATOM 808 N N . SER A 1 109 ? 32.975 -15.677 -44.698 1.00 50.28 109 SER A N 1
ATOM 809 C CA . SER A 1 109 ? 32.534 -15.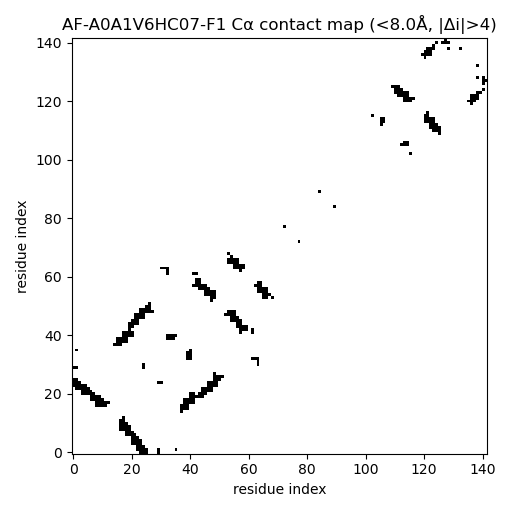622 -46.100 1.00 50.28 109 SER A CA 1
ATOM 810 C C . SER A 1 109 ? 33.679 -15.813 -47.093 1.00 50.28 109 SER A C 1
ATOM 812 O O . SER A 1 109 ? 34.047 -14.860 -47.768 1.00 50.28 109 SER A O 1
ATOM 814 N N . GLY A 1 110 ? 34.211 -17.039 -47.176 1.00 52.88 110 GLY A N 1
ATOM 815 C CA . GLY A 1 110 ? 34.742 -17.719 -48.381 1.00 52.88 110 GLY A CA 1
ATOM 816 C C . GLY A 1 110 ? 35.606 -16.975 -49.419 1.00 52.88 110 GLY A C 1
ATOM 817 O O . GLY A 1 110 ? 35.796 -17.501 -50.512 1.00 52.88 110 GLY A O 1
ATOM 818 N N . GLY A 1 111 ? 36.111 -15.781 -49.131 1.00 57.00 111 GLY A N 1
ATOM 819 C CA . GLY A 1 111 ? 36.863 -14.927 -50.043 1.00 57.00 111 GLY A CA 1
ATOM 820 C C . GLY A 1 111 ? 38.187 -14.497 -49.427 1.00 57.00 111 GLY A C 1
ATOM 821 O O . GLY A 1 111 ? 38.367 -14.548 -48.212 1.00 57.00 111 GLY A O 1
ATOM 822 N N . ASN A 1 112 ? 39.127 -14.084 -50.279 1.00 62.28 112 ASN A N 1
ATOM 823 C CA . ASN A 1 112 ? 40.432 -13.612 -49.827 1.00 62.28 112 ASN A CA 1
ATOM 824 C C . ASN A 1 112 ? 40.244 -12.374 -48.936 1.00 62.28 112 ASN A C 1
ATOM 826 O O . ASN A 1 112 ? 39.703 -11.367 -49.396 1.00 62.28 112 ASN A O 1
ATOM 830 N N . GLY A 1 113 ? 40.686 -12.431 -47.680 1.00 64.50 113 GLY A N 1
ATOM 831 C CA . GLY A 1 113 ? 40.408 -11.368 -46.718 1.00 64.50 113 GLY A CA 1
ATOM 832 C C . GLY A 1 113 ? 41.198 -11.477 -45.419 1.00 64.50 113 GLY A C 1
ATOM 833 O O . GLY A 1 113 ? 41.852 -12.480 -45.139 1.00 64.50 113 GLY A O 1
ATOM 834 N N . TYR A 1 114 ? 41.142 -1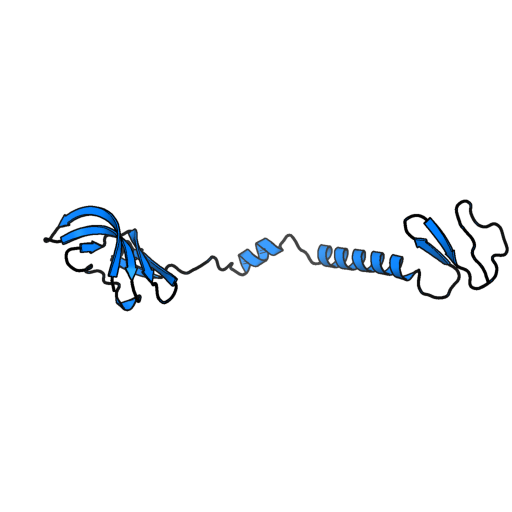0.406 -44.629 1.00 66.75 114 TYR A N 1
ATOM 835 C CA . TYR A 1 114 ? 41.761 -10.346 -43.309 1.00 66.75 114 TYR A CA 1
ATOM 836 C C . TYR A 1 114 ? 40.706 -10.544 -42.221 1.00 66.75 114 TYR A C 1
ATOM 838 O O . TYR A 1 114 ? 39.681 -9.866 -42.215 1.00 66.75 114 TYR A O 1
ATOM 846 N N . ALA A 1 115 ? 41.003 -11.422 -41.272 1.00 68.62 115 ALA A N 1
ATOM 847 C CA . ALA A 1 115 ? 40.253 -11.615 -40.042 1.00 68.62 115 ALA A CA 1
ATOM 848 C C . ALA A 1 115 ? 41.082 -11.127 -38.849 1.00 68.62 115 ALA A C 1
ATOM 850 O O . ALA A 1 115 ? 42.291 -11.360 -38.791 1.00 68.62 115 ALA A O 1
ATOM 851 N N . LEU A 1 116 ? 40.443 -10.469 -37.880 1.00 65.94 116 LEU A N 1
ATOM 852 C CA . LEU A 1 116 ? 41.078 -10.118 -36.613 1.00 65.94 116 LEU A CA 1
ATOM 853 C C . LEU A 1 116 ? 40.603 -11.103 -35.543 1.00 65.94 116 LEU A C 1
ATOM 855 O O . LEU A 1 116 ? 39.453 -11.051 -35.118 1.00 65.94 116 LEU A O 1
ATOM 859 N N . ILE A 1 117 ? 41.477 -12.011 -35.116 1.00 66.12 117 ILE A N 1
ATOM 860 C CA . ILE A 1 117 ? 41.147 -13.045 -34.129 1.00 66.12 117 ILE A CA 1
ATOM 861 C C . ILE A 1 117 ? 42.034 -12.817 -32.909 1.00 66.12 117 ILE A C 1
ATOM 863 O O . ILE A 1 117 ? 43.252 -12.937 -32.996 1.00 66.12 117 ILE A O 1
ATOM 867 N N . ASN A 1 118 ? 41.436 -12.452 -31.770 1.00 67.56 118 ASN A N 1
ATOM 868 C CA . ASN A 1 118 ? 42.153 -12.182 -30.514 1.00 67.56 118 ASN A CA 1
ATOM 869 C C . ASN A 1 118 ? 43.321 -11.181 -30.661 1.00 67.56 118 ASN A C 1
ATOM 871 O O . ASN A 1 118 ? 44.382 -11.356 -30.068 1.00 67.56 118 ASN A O 1
ATOM 875 N N . GLY A 1 119 ? 43.139 -10.141 -31.482 1.00 66.69 119 GLY A N 1
ATOM 876 C CA . GLY A 1 119 ? 44.164 -9.121 -31.743 1.00 66.69 119 GLY A CA 1
ATOM 877 C C . GLY A 1 119 ? 45.227 -9.513 -32.778 1.00 66.69 119 GLY A C 1
ATOM 878 O O . GLY A 1 119 ? 46.079 -8.690 -33.102 1.00 66.69 119 GLY A O 1
ATOM 879 N N . ILE A 1 120 ? 45.166 -10.724 -33.339 1.00 66.75 120 ILE A N 1
ATOM 880 C CA . ILE A 1 120 ? 46.039 -11.187 -34.425 1.00 66.75 120 ILE A CA 1
ATOM 881 C C . ILE A 1 120 ? 45.339 -10.957 -35.766 1.00 66.75 120 ILE A C 1
ATOM 883 O O . ILE A 1 120 ? 44.171 -11.313 -35.927 1.00 66.75 120 ILE A O 1
ATOM 887 N N . ARG A 1 121 ? 46.055 -10.387 -36.744 1.00 68.50 121 ARG A N 1
ATOM 888 C CA . ARG A 1 121 ? 45.596 -10.316 -38.140 1.00 68.50 121 ARG A CA 1
ATOM 889 C C . ARG A 1 121 ? 45.916 -11.632 -38.846 1.00 68.50 121 ARG A C 1
ATOM 891 O O . ARG A 1 121 ? 47.081 -11.954 -39.059 1.00 68.50 121 ARG A O 1
ATOM 898 N N . LEU A 1 122 ? 44.882 -12.377 -39.219 1.00 69.38 122 LEU A N 1
ATOM 899 C CA . LEU A 1 122 ? 44.974 -13.588 -40.027 1.00 69.38 122 LEU A CA 1
ATOM 900 C C . LEU A 1 122 ? 44.564 -13.261 -41.465 1.00 69.38 122 LEU A C 1
ATOM 902 O O . LEU A 1 122 ? 43.471 -12.745 -41.685 1.00 69.38 122 LEU A O 1
ATOM 906 N N . TYR A 1 123 ? 45.423 -13.560 -42.437 1.00 70.06 123 TYR A N 1
ATOM 907 C CA . TYR A 1 123 ? 45.061 -13.489 -43.852 1.00 70.06 123 TYR A CA 1
ATOM 908 C C . TYR A 1 123 ? 44.597 -14.870 -44.317 1.00 70.06 123 TYR A C 1
ATOM 910 O O . TYR A 1 123 ? 45.356 -15.834 -44.235 1.00 70.06 123 TYR A O 1
ATOM 918 N N . VAL A 1 124 ? 43.354 -14.964 -44.790 1.00 69.94 124 VAL A N 1
ATOM 919 C CA . VAL A 1 124 ? 42.775 -16.201 -45.327 1.00 69.94 124 VAL A CA 1
ATOM 920 C C . VAL A 1 124 ? 42.632 -16.035 -46.832 1.00 69.94 124 VAL A C 1
ATOM 922 O O . VAL A 1 124 ? 42.001 -15.083 -47.293 1.00 69.94 124 VAL A O 1
ATOM 925 N N . ALA A 1 125 ? 43.222 -16.950 -47.600 1.00 67.19 125 ALA A N 1
ATOM 926 C CA . ALA A 1 125 ? 43.141 -16.959 -49.054 1.00 67.19 125 ALA A CA 1
ATOM 927 C C . ALA A 1 125 ? 42.642 -18.313 -49.566 1.00 67.19 125 ALA A C 1
ATOM 929 O O . ALA A 1 125 ? 42.993 -19.366 -49.044 1.00 67.19 125 ALA A O 1
ATOM 930 N N . SER A 1 126 ? 41.825 -18.263 -50.615 1.00 64.38 126 SER A N 1
ATOM 931 C CA . SER A 1 126 ? 41.307 -19.427 -51.349 1.00 64.38 126 SER A CA 1
ATOM 932 C C . SER A 1 126 ? 42.330 -20.043 -52.316 1.00 64.38 126 SER A C 1
ATOM 934 O O . SER A 1 126 ? 42.093 -21.111 -52.877 1.00 64.38 126 SER A O 1
ATOM 936 N N . SER A 1 127 ? 43.474 -19.383 -52.498 1.00 66.25 127 SER A N 1
ATOM 937 C CA . SER A 1 127 ? 44.619 -19.824 -53.293 1.00 66.25 127 SER A CA 1
ATOM 938 C C . SER A 1 127 ? 45.912 -19.566 -52.524 1.00 66.25 127 SER A C 1
ATOM 940 O O . SER A 1 127 ? 45.947 -18.685 -51.663 1.00 66.25 127 SER A O 1
ATOM 942 N N . ALA A 1 128 ? 46.988 -20.283 -52.864 1.00 63.72 128 ALA A N 1
ATOM 943 C CA . ALA A 1 128 ? 48.300 -20.058 -52.263 1.00 63.72 128 ALA A CA 1
ATOM 944 C C . ALA A 1 128 ? 48.684 -18.563 -52.330 1.00 63.72 128 ALA A C 1
ATOM 946 O O . ALA A 1 128 ? 48.562 -17.958 -53.401 1.00 63.72 128 ALA A O 1
ATOM 947 N N . PRO A 1 129 ? 49.119 -17.946 -51.216 1.00 64.38 129 PRO A N 1
ATOM 948 C CA . PRO A 1 129 ? 49.518 -16.548 -51.221 1.00 64.38 129 PRO A CA 1
ATOM 949 C C .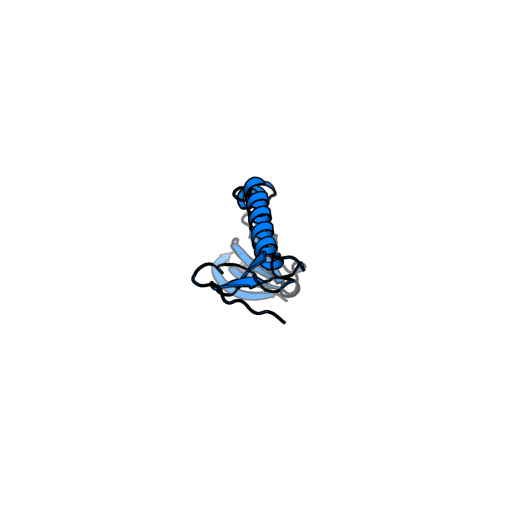 PRO A 1 129 ? 50.767 -16.383 -52.095 1.00 64.38 129 PRO A C 1
ATOM 951 O O . PRO A 1 129 ? 51.837 -16.896 -51.777 1.00 64.38 129 PRO A O 1
ATOM 954 N N . THR A 1 130 ? 50.630 -15.682 -53.218 1.00 63.06 130 THR A N 1
ATOM 955 C CA . THR A 1 130 ? 51.753 -15.301 -54.081 1.00 63.06 130 THR A CA 1
ATOM 956 C C . THR A 1 130 ? 52.070 -13.824 -53.848 1.00 63.06 130 THR A C 1
ATOM 958 O O . THR A 1 130 ? 51.290 -12.966 -54.260 1.00 63.06 130 THR A O 1
ATOM 961 N N . GLY A 1 131 ? 53.187 -13.521 -53.182 1.00 64.69 131 GLY A N 1
ATOM 962 C CA . GLY A 1 131 ? 53.644 -12.152 -52.904 1.00 64.69 131 GLY A CA 1
ATOM 963 C C . GLY A 1 131 ? 54.082 -11.932 -51.453 1.00 64.69 131 GLY A C 1
ATOM 964 O O . GLY A 1 131 ? 54.004 -12.845 -50.631 1.00 64.69 131 GLY A O 1
ATOM 965 N N . ASP A 1 132 ? 54.546 -10.716 -51.153 1.00 64.75 132 ASP A N 1
ATOM 966 C CA . ASP A 1 132 ? 54.967 -10.318 -49.807 1.00 64.75 132 ASP A CA 1
ATOM 967 C C . ASP A 1 132 ? 53.758 -10.289 -48.861 1.00 64.75 132 ASP A C 1
ATOM 969 O O . ASP A 1 132 ? 52.860 -9.452 -48.985 1.00 64.75 132 ASP A O 1
ATOM 973 N N . ILE A 1 133 ? 53.727 -11.220 -47.907 1.00 63.41 133 ILE A N 1
ATOM 974 C CA . ILE A 1 133 ? 52.749 -11.209 -46.819 1.00 63.41 133 ILE A CA 1
ATOM 975 C C . ILE A 1 133 ? 53.154 -10.078 -45.853 1.00 63.41 133 ILE A C 1
ATOM 977 O O . ILE A 1 133 ? 54.298 -10.074 -45.395 1.00 63.41 133 ILE A O 1
ATOM 981 N N . PRO A 1 134 ? 52.261 -9.123 -45.522 1.00 60.62 134 PRO A N 1
ATOM 982 C CA . PRO A 1 134 ? 52.586 -8.025 -44.614 1.00 60.62 134 PRO A CA 1
ATOM 983 C C . PRO A 1 134 ? 53.105 -8.522 -43.259 1.00 60.62 134 PRO A C 1
ATOM 985 O O . PRO A 1 134 ? 52.533 -9.453 -42.680 1.00 60.62 134 PRO A O 1
ATOM 988 N N . ASP A 1 135 ? 54.149 -7.861 -42.748 1.00 58.31 135 ASP A N 1
ATOM 989 C CA . ASP A 1 135 ? 54.805 -8.198 -41.480 1.00 58.31 135 ASP A CA 1
ATOM 990 C C . ASP A 1 135 ? 53.786 -8.328 -40.328 1.00 58.31 135 ASP A C 1
ATOM 992 O O . ASP A 1 135 ? 52.886 -7.496 -40.151 1.00 58.31 135 ASP A O 1
ATOM 996 N N . GLY A 1 136 ? 53.902 -9.429 -39.582 1.00 56.44 136 GLY A N 1
ATOM 997 C CA . GLY A 1 136 ? 52.983 -9.827 -38.513 1.00 56.44 136 GLY A CA 1
ATOM 998 C C . GLY A 1 136 ? 51.774 -10.681 -38.928 1.00 56.44 136 GLY A C 1
ATOM 999 O O . GLY A 1 136 ? 50.932 -10.952 -38.073 1.00 56.44 136 GLY A O 1
ATOM 1000 N N . SER A 1 137 ? 51.665 -11.119 -40.189 1.00 60.94 137 SER A N 1
ATOM 1001 C CA . SER A 1 137 ? 50.599 -12.037 -40.635 1.00 60.94 137 SER A CA 1
ATOM 1002 C C . SER A 1 137 ? 51.121 -13.473 -40.784 1.00 60.94 137 SER A C 1
ATOM 1004 O O . SER A 1 137 ? 52.229 -13.691 -41.267 1.00 60.94 137 SER A O 1
ATOM 1006 N N . VAL A 1 138 ? 50.316 -14.469 -40.401 1.00 60.59 138 VAL A N 1
ATOM 1007 C CA . VAL A 1 138 ? 50.622 -15.896 -40.616 1.00 60.59 138 VAL A CA 1
ATOM 1008 C C . VAL A 1 138 ? 49.820 -16.390 -41.819 1.00 60.59 138 VAL A C 1
ATOM 1010 O O . VAL A 1 138 ? 48.594 -16.309 -41.812 1.00 60.59 138 VAL A O 1
ATOM 1013 N N . GLY A 1 139 ? 50.501 -16.888 -42.852 1.00 56.53 139 GLY A N 1
ATOM 1014 C CA . GLY A 1 139 ? 49.861 -17.559 -43.984 1.00 56.53 139 GLY A CA 1
ATOM 1015 C C . GLY A 1 139 ? 49.662 -19.045 -43.690 1.00 56.53 139 GLY A C 1
ATOM 1016 O O . GLY A 1 139 ? 50.619 -19.738 -43.356 1.00 56.53 139 GLY A O 1
ATOM 1017 N N . VAL A 1 140 ? 48.434 -19.538 -43.837 1.00 56.50 140 VAL A N 1
ATOM 1018 C CA . VAL A 1 140 ? 48.110 -20.972 -43.827 1.00 56.50 140 VAL A CA 1
ATOM 1019 C C . VAL A 1 140 ? 47.408 -21.310 -45.138 1.00 56.50 140 VAL A C 1
ATOM 1021 O O . VAL A 1 140 ? 46.396 -20.700 -45.470 1.00 56.50 140 VAL A O 1
ATOM 1024 N N . GLY A 1 141 ? 47.977 -22.238 -45.904 1.00 53.84 141 GLY A N 1
ATOM 1025 C CA . GLY A 1 141 ? 47.425 -22.723 -47.168 1.00 53.84 141 GLY A CA 1
ATOM 1026 C C . GLY A 1 141 ? 47.428 -24.249 -47.206 1.00 53.84 141 GLY A C 1
ATOM 1027 O O . GLY A 1 141 ? 48.248 -24.878 -46.534 1.00 53.84 141 GLY A O 1
ATOM 1028 N N . TRP A 1 142 ? 46.501 -24.814 -47.974 1.00 54.88 142 TRP A N 1
ATOM 1029 C CA . TRP A 1 142 ? 46.455 -26.224 -48.368 1.00 54.88 142 TRP A CA 1
ATOM 1030 C C . TRP A 1 142 ? 46.808 -26.368 -49.847 1.00 54.88 142 TRP A C 1
ATOM 1032 O O . TRP A 1 142 ? 46.463 -25.451 -50.630 1.00 54.88 142 TRP A O 1
#

Nearest PDB structures (foldseek):
  7chu-assembly1_B  TM=6.010E-01  e=3.612E+00  Geobacillus virus E2
  8tau-assembly1_R  TM=4.705E-01  e=3.170E+00  Homo sapiens

Foldseek 3Di:
DKDFPDWDFPDADPQATEIQTEIEDCDPVPDDLCDDDRYHHDFQHKYANPNPRWIWGQHPVSDIDTDDPDDDDDPVRVCVVCVVPDVVNVVVVVVVVVVVVVLVCQVPDDAFDWHQDPNQTETDHPDQDDDDDPPRYDDDDD